Protein AF-A0A7C4WUN4-F1 (afdb_monomer_lite)

Foldseek 3Di:
DDDPVCVVVCCVVPVDDDDDDPVCVLVVCQPAAEDADALFDDADFQDDSVNVVVVQVVQCPDPVRNDHDPSVVVVVVCCVSPVNHHYDHCVVVVCVVVVDDDPVRVVVVVVVVVLQVVLVVVLVVPDDPPDDQVVSQVSSQCSCVVVPHPGDSHPDDRDDDPRD

Radius of gyration: 22.12 Å; chains: 1; bounding box: 52×34×56 Å

Structure (mmCIF, N/CA/C/O backbone):
data_AF-A0A7C4WUN4-F1
#
_entry.id   AF-A0A7C4WUN4-F1
#
loop_
_atom_site.group_PDB
_atom_site.id
_atom_site.type_symbol
_atom_site.label_atom_id
_atom_site.label_alt_id
_atom_site.label_comp_id
_atom_site.label_asym_id
_atom_site.label_entity_id
_atom_site.label_seq_id
_atom_site.pdbx_PDB_ins_code
_atom_site.Cartn_x
_atom_site.Cartn_y
_atom_site.Cartn_z
_atom_site.occupancy
_atom_site.B_iso_or_equiv
_atom_site.auth_seq_id
_atom_site.auth_comp_id
_atom_site.auth_asym_id
_atom_site.auth_atom_id
_atom_site.pdbx_PDB_model_num
ATOM 1 N N . MET A 1 1 ? -5.457 19.481 -0.680 1.00 71.88 1 MET A N 1
ATOM 2 C CA . MET A 1 1 ? -5.734 18.456 0.347 1.00 71.88 1 MET A CA 1
ATOM 3 C C . MET A 1 1 ? -7.113 18.792 0.875 1.00 71.88 1 MET A C 1
ATOM 5 O O . MET A 1 1 ? -7.308 19.959 1.177 1.00 71.88 1 MET A O 1
ATOM 9 N N . LEU A 1 2 ? -8.055 17.848 0.843 1.00 86.56 2 LEU A N 1
ATOM 10 C CA . LEU A 1 2 ? -9.435 18.095 1.277 1.00 86.56 2 LEU A CA 1
ATOM 11 C C . LEU A 1 2 ? -9.492 18.190 2.807 1.00 86.56 2 LEU A C 1
ATOM 13 O O . LEU A 1 2 ? -8.737 17.494 3.490 1.00 86.56 2 LEU A O 1
ATOM 17 N N . THR A 1 3 ? -10.361 19.051 3.322 1.00 90.31 3 THR A N 1
ATOM 18 C CA . THR A 1 3 ? -10.559 19.329 4.752 1.00 90.31 3 THR A CA 1
ATOM 19 C C . THR A 1 3 ? -12.019 19.104 5.159 1.00 90.31 3 THR A C 1
ATOM 21 O O . THR A 1 3 ? -12.854 18.769 4.322 1.00 90.31 3 THR A O 1
ATOM 24 N N . LEU A 1 4 ? -12.350 19.297 6.442 1.00 89.25 4 LEU A N 1
ATOM 25 C CA . LEU A 1 4 ? -13.743 19.258 6.917 1.00 89.25 4 LEU A CA 1
ATOM 26 C C . LEU A 1 4 ? -14.635 20.303 6.229 1.00 89.25 4 LEU A C 1
ATOM 28 O O . LEU A 1 4 ? -15.833 20.079 6.090 1.00 89.25 4 LEU A O 1
ATOM 32 N N . GLU A 1 5 ? -14.061 21.417 5.773 1.00 92.75 5 GLU A N 1
ATOM 33 C CA . GLU A 1 5 ? -14.789 22.452 5.029 1.00 92.75 5 GLU A CA 1
ATOM 34 C C . GLU A 1 5 ? -15.231 21.954 3.641 1.00 92.75 5 GLU A C 1
ATOM 36 O O . GLU A 1 5 ? -16.213 22.443 3.092 1.00 92.75 5 GLU A O 1
ATOM 41 N N . ASP A 1 6 ? -14.570 20.918 3.112 1.00 94.00 6 ASP A N 1
ATOM 42 C CA . ASP A 1 6 ? -14.864 20.294 1.820 1.00 94.00 6 ASP A CA 1
ATOM 43 C C . ASP A 1 6 ? -15.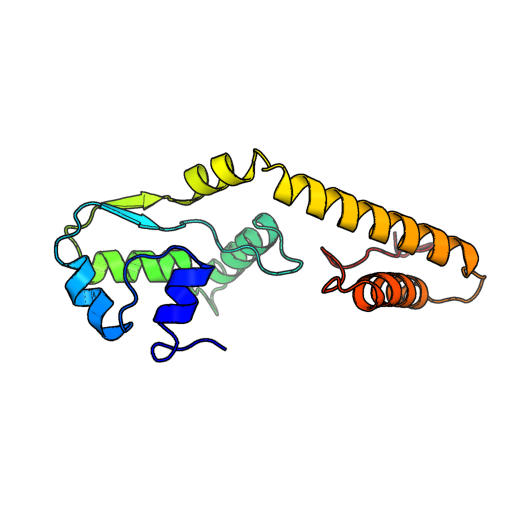807 19.080 1.952 1.00 94.00 6 ASP A C 1
ATOM 45 O O . ASP A 1 6 ? -15.809 18.191 1.096 1.00 94.00 6 ASP A O 1
ATOM 49 N N . ALA A 1 7 ? -16.591 18.998 3.035 1.00 91.75 7 ALA A N 1
ATOM 50 C CA . ALA A 1 7 ? -17.401 17.822 3.359 1.00 91.75 7 ALA A CA 1
ATOM 51 C C . ALA A 1 7 ? -18.323 17.393 2.207 1.00 91.75 7 ALA A C 1
ATOM 53 O O . ALA A 1 7 ? -18.362 16.214 1.867 1.00 91.75 7 ALA A O 1
ATOM 54 N N . ASP A 1 8 ? -19.018 18.332 1.563 1.00 92.44 8 ASP A N 1
ATOM 55 C CA . ASP A 1 8 ? -19.935 18.019 0.459 1.00 92.44 8 ASP A CA 1
ATOM 56 C C . ASP A 1 8 ? -19.206 17.366 -0.722 1.00 92.44 8 ASP A C 1
ATOM 58 O O . ASP A 1 8 ? -19.668 16.363 -1.267 1.00 92.44 8 ASP A O 1
ATOM 62 N N . LEU A 1 9 ? -18.012 17.869 -1.041 1.00 93.88 9 LEU A N 1
ATOM 63 C CA . LEU A 1 9 ? -17.161 17.334 -2.097 1.00 93.88 9 LEU A CA 1
ATOM 64 C C . LEU A 1 9 ? -16.644 15.931 -1.750 1.00 93.88 9 LEU A C 1
ATOM 66 O O . LEU A 1 9 ? -16.604 15.043 -2.601 1.00 93.88 9 LEU A O 1
ATOM 70 N N . ILE A 1 10 ? -16.263 15.706 -0.490 1.00 93.62 10 ILE A N 1
ATOM 71 C CA . ILE A 1 10 ? -15.835 14.386 -0.013 1.00 93.62 10 ILE A CA 1
ATOM 72 C C . ILE A 1 10 ? -16.993 13.386 -0.114 1.00 93.62 10 ILE A C 1
ATOM 74 O O . ILE A 1 10 ? -16.772 12.278 -0.609 1.00 93.62 10 ILE A O 1
ATOM 78 N N . ARG A 1 11 ? -18.213 13.755 0.305 1.00 93.69 11 ARG A N 1
ATOM 79 C CA . ARG A 1 11 ? -19.394 12.878 0.199 1.00 93.69 11 ARG A CA 1
ATOM 80 C C . ARG A 1 11 ? -19.677 12.510 -1.253 1.00 93.69 11 ARG A C 1
ATOM 82 O O . ARG A 1 11 ? -19.863 11.333 -1.549 1.00 93.69 11 ARG A O 1
ATOM 89 N N . GLU A 1 12 ? -19.627 13.486 -2.159 1.00 94.69 12 GLU A N 1
ATOM 90 C CA . GLU A 1 12 ? -19.828 13.260 -3.594 1.00 94.69 12 GLU A CA 1
ATOM 91 C C . GLU A 1 12 ? -18.798 12.277 -4.177 1.00 94.69 12 GLU A C 1
ATOM 93 O O . GLU A 1 12 ? -19.167 11.332 -4.875 1.00 94.69 12 GLU A O 1
ATOM 98 N N . PHE A 1 13 ? -17.507 12.453 -3.874 1.00 93.50 13 PHE A N 1
ATOM 99 C CA . PHE A 1 13 ? -16.454 11.617 -4.459 1.00 93.50 13 PHE A CA 1
ATOM 100 C C . PHE A 1 13 ? -16.315 10.230 -3.834 1.00 93.50 13 PHE A C 1
ATOM 102 O O . PHE A 1 13 ? -15.901 9.292 -4.518 1.00 93.50 13 PHE A O 1
ATOM 109 N N . THR A 1 14 ? -16.571 10.104 -2.533 1.00 93.75 14 THR A N 1
ATOM 110 C CA . THR A 1 14 ? -16.293 8.869 -1.780 1.00 93.75 14 THR A CA 1
ATOM 111 C C . THR A 1 14 ? -17.540 8.043 -1.500 1.00 93.75 14 THR A C 1
ATOM 113 O O . THR A 1 14 ? -17.420 6.841 -1.270 1.00 93.75 14 THR A O 1
ATOM 116 N N . GLY A 1 15 ? -18.722 8.667 -1.520 1.00 94.00 15 GLY A N 1
ATOM 117 C CA . GLY A 1 15 ? -19.971 8.053 -1.079 1.00 94.00 15 GLY A CA 1
ATOM 118 C C . GLY A 1 15 ? -20.059 7.833 0.435 1.00 94.00 15 GLY A C 1
ATOM 119 O O . GLY A 1 15 ? -20.903 7.060 0.870 1.00 94.00 15 GLY A O 1
ATOM 120 N N . ILE A 1 16 ? -19.183 8.454 1.235 1.00 94.06 16 ILE A N 1
ATOM 121 C CA . ILE A 1 16 ? -19.240 8.395 2.703 1.00 94.06 16 ILE A CA 1
ATOM 122 C C . ILE A 1 16 ? -20.415 9.245 3.206 1.00 94.06 16 ILE A C 1
ATOM 124 O O . ILE A 1 16 ? -20.564 10.393 2.791 1.00 94.06 16 ILE A O 1
ATOM 128 N N . ASP A 1 17 ? -21.211 8.702 4.128 1.00 92.44 17 ASP A N 1
ATOM 129 C CA . ASP A 1 17 ? -22.405 9.367 4.665 1.00 92.44 17 ASP A CA 1
ATOM 130 C C . ASP A 1 17 ? -22.063 10.519 5.630 1.00 92.44 17 ASP A C 1
ATOM 132 O O . ASP A 1 17 ? -22.576 11.637 5.512 1.00 92.44 17 ASP A O 1
ATOM 136 N N . GLU A 1 18 ? -21.153 10.263 6.575 1.00 91.75 18 GLU A N 1
ATOM 137 C CA . GLU A 1 18 ? -20.809 11.186 7.659 1.00 91.75 18 GLU A CA 1
ATOM 138 C C . GLU A 1 18 ? -19.316 11.521 7.684 1.00 91.75 18 GLU A C 1
ATOM 140 O O . GLU A 1 18 ? -18.449 10.660 7.535 1.00 91.75 18 GLU A O 1
ATOM 145 N N . ILE A 1 19 ? -19.016 12.803 7.900 1.00 93.00 19 ILE A N 1
ATOM 146 C CA . ILE A 1 19 ? -17.656 13.334 7.993 1.00 93.00 19 ILE A CA 1
ATOM 147 C C . ILE A 1 19 ? -17.601 14.165 9.267 1.00 93.00 19 ILE A C 1
ATOM 149 O O . ILE A 1 19 ? -18.254 15.204 9.360 1.00 93.00 19 ILE A O 1
ATOM 153 N N . LEU A 1 20 ? -16.842 13.680 10.243 1.00 91.88 20 LEU A N 1
ATOM 154 C CA . LEU A 1 20 ? -16.752 14.250 11.582 1.00 91.88 20 LEU A CA 1
ATOM 155 C C . LEU A 1 20 ? -15.296 14.608 11.917 1.00 91.88 20 LEU A C 1
ATOM 157 O O . LEU A 1 20 ? -14.371 13.992 11.371 1.00 91.88 20 LEU A O 1
ATOM 161 N N . PRO A 1 21 ? -15.073 15.596 12.798 1.00 93.00 21 PRO A N 1
ATOM 162 C CA . PRO A 1 21 ? -13.746 15.910 13.309 1.00 93.00 21 PRO A CA 1
ATOM 163 C C . PRO A 1 21 ? -13.170 14.740 14.127 1.00 93.00 21 PRO A C 1
ATOM 165 O O . PRO A 1 21 ? -13.897 13.923 14.694 1.00 93.00 21 PRO A O 1
ATOM 168 N N . LEU A 1 22 ? -11.838 14.633 14.181 1.00 92.44 22 LEU A N 1
ATOM 169 C CA . LEU A 1 22 ? -11.157 13.512 14.848 1.00 92.44 22 LEU A CA 1
ATOM 170 C C . LEU A 1 22 ? -11.440 13.485 16.359 1.00 92.44 22 LEU A C 1
ATOM 172 O O . LEU A 1 22 ? -11.428 12.424 16.981 1.00 92.44 22 LEU A O 1
ATOM 176 N N . GLU A 1 23 ? -11.695 14.651 16.939 1.00 94.56 23 GLU A N 1
ATOM 177 C CA . GLU A 1 23 ? -12.046 14.861 18.338 1.00 94.56 23 GLU A CA 1
ATOM 178 C C . GLU A 1 23 ? -13.308 14.075 18.735 1.00 94.56 23 GLU A C 1
ATOM 180 O O . GLU A 1 23 ? -13.372 13.533 19.843 1.00 94.56 23 GLU A O 1
ATOM 185 N N . ASP A 1 24 ? -14.250 13.911 17.802 1.00 94.00 24 ASP A N 1
ATOM 186 C CA . ASP A 1 24 ? -15.523 13.218 18.023 1.00 94.00 24 ASP A CA 1
ATOM 187 C C . ASP A 1 24 ? -15.383 11.689 17.983 1.00 94.00 24 ASP A C 1
ATOM 189 O O . ASP A 1 24 ? -16.295 10.965 18.388 1.00 94.00 24 ASP A O 1
ATOM 193 N N . LEU A 1 25 ? -14.224 11.162 17.565 1.00 92.62 25 LEU A N 1
ATOM 194 C CA . LEU A 1 25 ? -13.989 9.719 17.465 1.00 92.62 25 LEU A CA 1
ATOM 195 C C . LEU A 1 25 ? -14.233 9.003 18.800 1.00 92.62 25 LEU A C 1
ATOM 197 O O . LEU A 1 25 ? -14.736 7.884 18.820 1.00 92.62 25 LEU A O 1
ATOM 201 N N . THR A 1 26 ? -13.885 9.636 19.924 1.00 93.50 26 THR A N 1
ATOM 202 C CA . THR A 1 26 ? -14.074 9.021 21.248 1.00 93.50 26 THR A CA 1
ATOM 203 C C . THR A 1 26 ? -15.554 8.817 21.560 1.00 93.50 26 THR A C 1
ATOM 205 O O . THR A 1 26 ? -15.938 7.755 22.046 1.00 93.50 26 THR A O 1
ATOM 208 N N . GLU A 1 27 ? -16.372 9.820 21.246 1.00 93.12 27 GLU A N 1
ATOM 209 C CA . GLU A 1 27 ? -17.817 9.783 21.452 1.00 93.12 27 GLU A CA 1
ATOM 210 C C . GLU A 1 27 ? -18.473 8.763 20.516 1.00 93.12 27 GLU A C 1
ATOM 212 O O . GLU A 1 27 ? -19.318 7.984 20.945 1.00 93.12 27 GLU A O 1
ATOM 217 N N . TYR A 1 28 ? -18.023 8.691 19.263 1.00 90.38 28 TYR A N 1
ATOM 218 C CA . TYR A 1 28 ? -18.544 7.740 18.282 1.00 90.38 28 TYR A CA 1
ATOM 219 C C . TYR A 1 28 ? -18.257 6.277 18.657 1.00 90.38 28 TYR A C 1
ATOM 221 O O . TYR A 1 28 ? -19.072 5.384 18.432 1.00 90.38 28 TYR A O 1
ATOM 229 N N . LEU A 1 29 ? -17.095 6.015 19.261 1.00 92.38 29 LEU A N 1
ATOM 230 C CA . LEU A 1 29 ? -16.684 4.667 19.654 1.00 92.38 29 LEU A CA 1
ATOM 231 C C . LEU A 1 29 ? -17.315 4.180 20.965 1.00 92.38 29 LEU A C 1
ATOM 233 O O . LEU A 1 29 ? -17.241 2.983 21.247 1.00 92.38 29 LEU A O 1
ATOM 237 N N . LYS A 1 30 ? -17.945 5.059 21.758 1.00 91.00 30 LYS A N 1
ATOM 238 C CA . LYS A 1 30 ? -18.417 4.739 23.119 1.00 91.00 30 LYS A CA 1
ATOM 239 C C . LYS A 1 30 ? -19.426 3.581 23.166 1.00 91.00 30 LYS A C 1
ATOM 241 O O . LYS A 1 30 ? -19.398 2.782 24.099 1.00 91.00 30 LYS A O 1
ATOM 246 N N . ASP A 1 31 ? -20.290 3.490 22.154 1.00 89.94 31 ASP A N 1
ATOM 247 C CA . ASP A 1 31 ? -21.396 2.525 22.084 1.00 89.94 31 ASP A CA 1
ATOM 248 C C . ASP A 1 31 ? -21.073 1.324 21.180 1.00 89.94 31 ASP A C 1
ATOM 250 O O . ASP A 1 31 ? -21.869 0.386 21.046 1.00 89.94 31 ASP A O 1
ATOM 254 N N . VAL A 1 32 ? -19.895 1.326 20.550 1.00 94.38 32 VAL A N 1
ATOM 255 C CA . VAL A 1 32 ? -19.466 0.243 19.670 1.00 94.38 32 VAL A CA 1
ATOM 256 C C . VAL A 1 32 ? -19.116 -0.981 20.511 1.00 94.38 32 VAL A C 1
ATOM 258 O O . VAL A 1 32 ? -18.418 -0.891 21.513 1.00 94.38 32 VAL A O 1
ATOM 261 N N . ARG A 1 33 ? -19.589 -2.159 20.094 1.00 95.06 33 ARG A N 1
ATOM 262 C CA . ARG A 1 33 ? -19.244 -3.433 20.752 1.00 95.06 33 ARG A CA 1
ATOM 263 C C . ARG A 1 33 ? -18.120 -4.188 20.064 1.00 95.06 33 ARG A C 1
ATOM 265 O O . ARG A 1 33 ? -17.381 -4.897 20.734 1.00 95.06 33 ARG A O 1
ATOM 272 N N . VAL A 1 34 ? -18.013 -4.060 18.743 1.00 96.88 34 VAL A N 1
ATOM 273 C CA . VAL A 1 34 ? -17.028 -4.775 17.927 1.00 96.88 34 VAL A CA 1
ATOM 274 C C . VAL A 1 34 ? -16.346 -3.784 16.996 1.00 96.88 34 VAL A C 1
ATOM 276 O O . VAL A 1 34 ? -17.023 -3.099 16.231 1.00 96.88 34 VAL A O 1
ATOM 279 N N . LEU A 1 35 ? -15.017 -3.736 17.031 1.00 96.62 35 LEU A N 1
ATOM 280 C CA . LEU A 1 35 ? -14.199 -2.950 16.115 1.00 96.62 35 LEU A CA 1
ATOM 281 C C . LEU A 1 35 ? -13.350 -3.863 15.243 1.00 96.62 35 LEU A C 1
ATOM 283 O O . LEU A 1 35 ? -12.578 -4.674 15.746 1.00 96.62 35 LEU A O 1
ATOM 287 N N . TYR A 1 36 ? -13.460 -3.684 13.930 1.00 97.00 36 TYR A N 1
ATOM 288 C CA . TYR A 1 36 ? -12.562 -4.313 12.971 1.00 97.00 36 TYR A CA 1
ATOM 289 C C . TYR A 1 36 ? -11.440 -3.341 12.633 1.00 97.00 36 TYR A C 1
ATOM 291 O O . TYR A 1 36 ? -11.691 -2.270 12.080 1.00 97.00 36 TYR A O 1
ATOM 299 N N . VAL A 1 37 ? -10.204 -3.711 12.953 1.00 96.06 37 VAL A N 1
ATOM 300 C CA . VAL A 1 37 ? -9.017 -2.897 12.660 1.00 96.06 37 VAL A CA 1
ATOM 301 C C . VAL A 1 37 ? -7.963 -3.751 11.958 1.00 96.06 37 VAL A C 1
ATOM 303 O O . VAL A 1 37 ? -7.875 -4.947 12.235 1.00 96.06 37 VAL A O 1
ATOM 306 N N . PRO A 1 38 ? -7.163 -3.197 11.030 1.00 94.81 38 PRO A N 1
ATOM 307 C CA . PRO A 1 38 ? -6.083 -3.961 10.414 1.00 94.81 38 PRO A CA 1
ATOM 308 C C . PRO A 1 38 ? -5.044 -4.373 11.463 1.00 94.81 38 PRO A C 1
ATOM 310 O O . PRO A 1 38 ? -4.494 -3.510 12.150 1.00 94.81 38 PRO A O 1
ATOM 313 N N . HIS A 1 39 ? -4.754 -5.672 11.580 1.00 94.81 39 HIS A N 1
ATOM 314 C CA . HIS A 1 39 ? -3.635 -6.148 12.406 1.00 94.81 39 HIS A CA 1
ATOM 315 C C . HIS A 1 39 ? -2.315 -6.168 11.628 1.00 94.81 39 HIS A C 1
ATOM 317 O O . HIS A 1 39 ? -1.235 -6.159 12.224 1.00 94.81 39 HIS A O 1
ATOM 323 N N . TYR A 1 40 ? -2.397 -6.182 10.297 1.00 92.12 40 TYR A N 1
ATOM 324 C CA . TYR A 1 40 ? -1.244 -6.103 9.413 1.00 92.12 40 TYR A CA 1
ATOM 325 C C . TYR A 1 40 ? -0.947 -4.661 8.992 1.00 92.12 40 TYR A C 1
ATOM 327 O O . TYR A 1 40 ? -1.872 -3.858 8.834 1.00 92.12 40 TYR A O 1
ATOM 335 N N . PRO A 1 41 ? 0.338 -4.331 8.775 1.00 91.81 41 PRO A N 1
ATOM 336 C CA . PRO A 1 41 ? 0.733 -2.991 8.382 1.00 91.81 41 PRO A CA 1
ATOM 337 C C . PRO A 1 41 ? 0.200 -2.636 6.995 1.00 91.81 41 PRO A C 1
ATOM 339 O O . PRO A 1 41 ? 0.093 -3.487 6.107 1.00 91.81 41 PRO A O 1
ATOM 342 N N . ALA A 1 42 ? -0.080 -1.349 6.799 1.00 86.12 42 ALA A N 1
ATOM 343 C CA . ALA A 1 42 ? -0.381 -0.817 5.479 1.00 86.12 42 ALA A CA 1
ATOM 344 C C . ALA A 1 42 ? 0.840 -0.955 4.553 1.00 86.12 42 ALA A C 1
ATOM 346 O O . ALA A 1 42 ? 1.968 -0.636 4.931 1.00 86.12 42 ALA A O 1
ATOM 347 N N . GLU A 1 43 ? 0.605 -1.420 3.327 1.00 86.06 43 GLU A N 1
ATOM 348 C CA . GLU A 1 43 ? 1.628 -1.490 2.285 1.00 86.06 43 GLU A CA 1
ATOM 349 C C . GLU A 1 43 ? 1.888 -0.084 1.739 1.00 86.06 43 GLU A C 1
ATOM 351 O O . GLU A 1 43 ? 1.022 0.534 1.117 1.00 86.06 43 GLU A O 1
ATOM 356 N N . ASN A 1 44 ? 3.092 0.423 1.985 1.00 76.38 44 ASN A N 1
ATOM 357 C CA . ASN A 1 44 ? 3.555 1.675 1.404 1.00 76.38 44 ASN A CA 1
ATOM 358 C C . ASN A 1 44 ? 4.172 1.423 0.025 1.00 76.38 44 ASN A C 1
ATOM 360 O O . ASN A 1 44 ? 4.522 0.295 -0.326 1.00 76.38 44 ASN A O 1
ATOM 364 N N . ARG A 1 45 ? 4.350 2.489 -0.764 1.00 72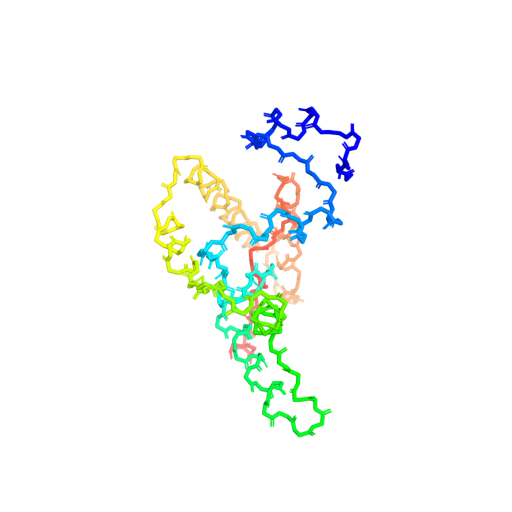.81 45 ARG A N 1
ATOM 365 C CA . ARG A 1 45 ? 4.978 2.376 -2.086 1.00 72.81 45 ARG A CA 1
ATOM 366 C C . ARG A 1 45 ? 6.336 1.676 -1.990 1.00 72.81 45 ARG A C 1
ATOM 368 O O . ARG A 1 45 ? 7.183 2.079 -1.200 1.00 72.81 45 ARG A O 1
ATOM 375 N N . GLY A 1 46 ? 6.534 0.666 -2.836 1.00 70.12 46 GLY A N 1
ATOM 376 C CA . GLY A 1 46 ? 7.784 -0.089 -2.918 1.00 70.12 46 GLY A CA 1
ATOM 377 C C . GLY A 1 46 ? 8.025 -1.059 -1.758 1.00 70.12 46 GLY A C 1
ATOM 378 O O . GLY A 1 46 ? 9.044 -1.741 -1.762 1.00 70.12 46 GLY A O 1
ATOM 379 N N . GLY A 1 47 ? 7.107 -1.152 -0.790 1.00 79.50 47 GLY A N 1
ATOM 380 C CA . GLY A 1 47 ? 7.192 -2.081 0.331 1.00 79.50 47 GLY A CA 1
ATOM 381 C C . GLY A 1 47 ? 6.176 -3.209 0.202 1.00 79.50 47 GLY A C 1
ATOM 382 O O . GLY A 1 47 ? 4.977 -2.964 0.095 1.00 79.50 47 GLY A O 1
ATOM 383 N N . SER A 1 48 ? 6.648 -4.453 0.267 1.00 88.00 48 SER A N 1
ATOM 384 C CA . SER A 1 48 ? 5.757 -5.593 0.480 1.00 88.00 48 SER A CA 1
ATOM 385 C C . SER A 1 48 ? 5.395 -5.708 1.961 1.00 88.00 48 SER A C 1
ATOM 387 O O . SER A 1 48 ? 6.172 -5.315 2.840 1.00 88.00 48 SER A O 1
ATOM 389 N N . ARG A 1 49 ? 4.239 -6.308 2.255 1.00 90.94 49 ARG A N 1
ATOM 390 C CA . ARG A 1 49 ? 3.837 -6.612 3.633 1.00 90.94 49 ARG A CA 1
ATOM 391 C C . ARG A 1 49 ? 4.891 -7.438 4.366 1.00 90.94 49 ARG A C 1
ATOM 393 O O . ARG A 1 49 ? 5.163 -7.168 5.531 1.00 90.94 49 ARG A O 1
ATOM 400 N N . GLU A 1 50 ? 5.515 -8.397 3.685 1.00 90.88 50 GLU A N 1
ATOM 401 C CA . GLU A 1 50 ? 6.573 -9.221 4.272 1.00 90.88 50 GLU A CA 1
ATOM 402 C C . GLU A 1 50 ? 7.781 -8.392 4.701 1.00 90.88 50 GLU A C 1
ATOM 404 O O . GLU A 1 50 ? 8.265 -8.547 5.821 1.00 90.88 50 GLU A O 1
ATOM 409 N N . THR A 1 51 ? 8.233 -7.467 3.853 1.00 90.69 51 THR A N 1
ATOM 410 C CA . THR A 1 51 ? 9.358 -6.580 4.170 1.00 90.69 51 THR A CA 1
ATOM 411 C C . THR A 1 51 ? 9.059 -5.732 5.406 1.00 90.69 51 THR A C 1
ATOM 413 O O . THR A 1 51 ? 9.910 -5.599 6.285 1.00 90.69 51 THR A O 1
ATOM 416 N N . ILE A 1 52 ? 7.836 -5.201 5.512 1.00 92.19 52 ILE A N 1
ATOM 417 C CA . ILE A 1 52 ? 7.424 -4.378 6.657 1.00 92.19 52 ILE A CA 1
ATOM 418 C C . ILE A 1 52 ? 7.322 -5.226 7.930 1.00 92.19 52 ILE A C 1
ATOM 420 O O . ILE A 1 52 ? 7.812 -4.818 8.979 1.00 92.19 52 ILE A O 1
ATOM 424 N N . LEU A 1 53 ? 6.736 -6.424 7.854 1.00 92.88 53 LEU A N 1
ATOM 425 C CA . LEU A 1 53 ? 6.654 -7.344 8.993 1.00 92.88 53 LEU A CA 1
ATOM 426 C C . LEU A 1 53 ? 8.038 -7.788 9.474 1.00 92.88 53 LEU A C 1
ATOM 428 O O . LEU A 1 53 ? 8.277 -7.860 10.679 1.00 92.88 53 LEU A O 1
ATOM 432 N N . HIS A 1 54 ? 8.951 -8.064 8.5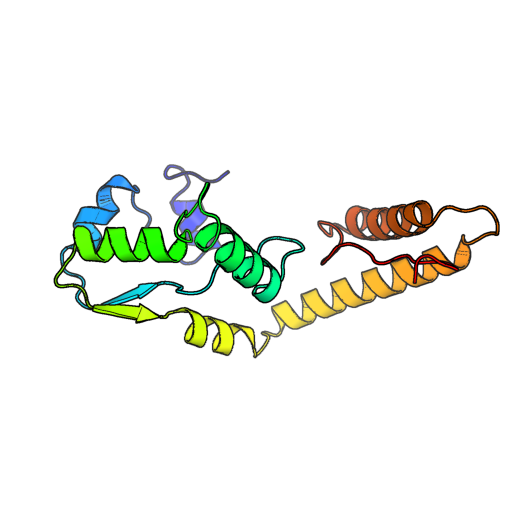44 1.00 93.12 54 HIS A N 1
ATOM 433 C CA . HIS A 1 54 ? 10.330 -8.404 8.866 1.00 93.12 54 HIS A CA 1
ATOM 434 C C . HIS A 1 54 ? 11.021 -7.252 9.600 1.00 93.12 54 HIS A C 1
ATOM 436 O O . HIS A 1 54 ? 11.580 -7.464 10.673 1.00 93.12 54 HIS A O 1
ATOM 442 N N . HIS A 1 55 ? 10.913 -6.030 9.074 1.00 91.88 55 HIS A N 1
ATOM 443 C CA . HIS A 1 55 ? 11.451 -4.838 9.723 1.00 91.88 55 HIS A CA 1
ATOM 444 C C . HIS A 1 55 ? 10.857 -4.624 11.124 1.00 91.88 55 HIS A C 1
ATOM 446 O O . HIS A 1 55 ? 11.604 -4.491 12.088 1.00 91.88 55 HIS A O 1
ATOM 452 N N . ASN A 1 56 ? 9.529 -4.694 11.261 1.00 92.81 56 ASN A N 1
ATOM 453 C CA . ASN A 1 56 ? 8.829 -4.591 12.544 1.00 92.81 56 ASN A CA 1
ATOM 454 C C . ASN A 1 56 ? 9.332 -5.619 13.569 1.00 92.81 56 ASN A C 1
ATOM 456 O O . ASN A 1 56 ? 9.484 -5.302 14.746 1.00 92.81 56 ASN A O 1
ATOM 460 N N . LYS A 1 57 ? 9.604 -6.853 13.127 1.00 92.00 57 LYS A N 1
ATOM 461 C CA . LYS A 1 57 ? 10.164 -7.902 13.984 1.00 92.00 57 LYS A CA 1
ATOM 462 C C . LYS A 1 57 ? 11.588 -7.572 14.432 1.00 92.00 57 LYS A C 1
ATOM 464 O O . LYS A 1 57 ? 11.910 -7.818 15.587 1.00 92.00 57 LYS A O 1
ATOM 469 N N . LEU A 1 58 ? 12.428 -7.046 13.540 1.00 94.12 58 LEU A N 1
ATOM 470 C CA . LEU A 1 58 ? 13.794 -6.645 13.887 1.00 94.12 58 LEU A CA 1
ATOM 471 C C . LEU A 1 58 ? 13.797 -5.505 14.910 1.00 94.12 58 LEU A C 1
ATOM 473 O O . LEU A 1 58 ? 14.481 -5.621 15.918 1.00 94.12 58 LEU A O 1
ATOM 477 N N . VAL A 1 59 ? 12.977 -4.472 14.694 1.00 94.19 59 VAL A N 1
ATOM 478 C CA . VAL A 1 59 ? 12.820 -3.335 15.620 1.00 94.19 59 VAL A CA 1
ATOM 479 C C . VAL A 1 59 ? 12.354 -3.802 17.000 1.00 94.19 59 VAL A C 1
ATOM 481 O O . VAL A 1 59 ? 12.937 -3.429 18.012 1.00 94.19 59 VAL A O 1
ATOM 484 N N . ALA A 1 60 ? 11.346 -4.677 17.055 1.00 91.19 60 ALA A N 1
ATOM 485 C CA . ALA A 1 60 ? 10.831 -5.195 18.321 1.00 91.19 60 ALA A CA 1
ATOM 486 C C . ALA A 1 60 ? 11.850 -6.056 19.095 1.00 91.19 60 ALA A C 1
ATOM 488 O O . ALA A 1 60 ? 11.746 -6.176 20.314 1.00 91.19 60 ALA A O 1
ATOM 489 N N . LEU A 1 61 ? 12.806 -6.679 18.398 1.00 92.06 61 LEU A N 1
ATOM 490 C CA . LEU A 1 61 ? 13.875 -7.484 18.999 1.00 92.06 61 LEU A CA 1
ATOM 491 C C . LEU A 1 61 ? 15.133 -6.669 19.326 1.00 92.06 61 LEU A C 1
ATOM 493 O O . LEU A 1 61 ? 16.029 -7.204 19.980 1.00 92.06 61 LEU A O 1
ATOM 497 N N . ASP A 1 62 ? 15.221 -5.416 18.877 1.00 94.75 62 ASP A N 1
ATOM 498 C CA . ASP A 1 62 ? 16.359 -4.544 19.141 1.00 94.75 62 ASP A CA 1
ATOM 499 C C . ASP A 1 62 ? 16.3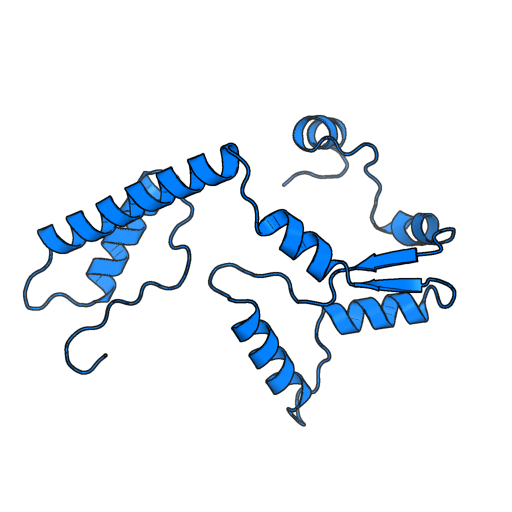20 -4.046 20.601 1.00 94.75 62 ASP A C 1
ATOM 501 O O . ASP A 1 62 ? 15.377 -3.344 20.979 1.00 94.75 62 ASP A O 1
ATOM 505 N N . PRO A 1 63 ? 17.333 -4.358 21.435 1.00 94.56 63 PRO A N 1
ATOM 506 C CA . PRO A 1 63 ? 17.396 -3.894 22.822 1.00 94.56 63 PRO A CA 1
ATOM 507 C C . PRO A 1 63 ? 17.448 -2.368 22.990 1.00 94.56 63 PRO A C 1
ATOM 509 O O . PRO A 1 63 ? 17.214 -1.880 24.095 1.00 94.56 63 PRO A O 1
ATOM 512 N N . TRP A 1 64 ? 17.794 -1.627 21.934 1.00 94.31 64 TRP A N 1
ATOM 513 C CA . TRP A 1 64 ? 17.944 -0.170 21.946 1.00 94.31 64 TRP A CA 1
ATOM 514 C C . TRP A 1 64 ? 16.785 0.573 21.272 1.00 94.31 64 TRP A C 1
ATOM 516 O O . TRP A 1 64 ? 16.758 1.802 21.321 1.00 94.31 64 TRP A O 1
ATOM 526 N N . ASP A 1 65 ? 15.832 -0.150 20.679 1.00 91.88 65 ASP A N 1
ATOM 527 C CA . ASP A 1 65 ? 14.630 0.418 20.061 1.00 91.88 65 ASP A CA 1
ATOM 528 C C . ASP A 1 65 ? 13.375 -0.189 20.707 1.00 91.88 65 ASP A C 1
ATOM 530 O O . ASP A 1 65 ? 12.688 0.470 21.492 1.00 91.88 65 ASP A O 1
ATOM 534 N N . GLY A 1 66 ? 13.102 -1.476 20.457 1.00 90.75 66 GLY A N 1
ATOM 535 C CA . GLY A 1 66 ? 12.030 -2.231 21.113 1.00 90.75 66 GLY A CA 1
ATOM 536 C C . GLY A 1 66 ? 10.619 -1.690 20.853 1.00 90.75 66 GLY A C 1
ATOM 537 O O . GLY A 1 66 ? 9.667 -2.077 21.537 1.00 90.75 66 GLY A O 1
ATOM 538 N N . VAL A 1 67 ? 10.456 -0.775 19.892 1.00 91.44 67 VAL A N 1
ATOM 539 C CA . VAL A 1 67 ? 9.179 -0.118 19.622 1.00 91.44 67 VAL A CA 1
ATOM 540 C C . VAL A 1 67 ? 8.173 -1.111 19.048 1.00 91.44 67 VAL A C 1
ATOM 542 O O . VAL A 1 67 ? 8.418 -1.817 18.070 1.00 91.44 67 VAL A O 1
ATOM 545 N N . LEU A 1 68 ? 6.977 -1.116 19.639 1.00 88.94 68 LEU A N 1
ATOM 546 C CA . LEU A 1 68 ? 5.860 -1.889 19.115 1.00 88.94 68 LEU A CA 1
ATOM 547 C C . LEU A 1 68 ? 5.423 -1.357 17.735 1.00 88.94 68 LEU A C 1
ATOM 549 O O . LEU A 1 68 ? 5.310 -0.136 17.546 1.00 88.94 68 LEU A O 1
ATOM 553 N N . PRO A 1 69 ? 5.070 -2.248 16.791 1.00 91.69 69 PRO A N 1
ATOM 554 C CA . PRO A 1 69 ? 4.483 -1.867 15.512 1.00 91.69 69 PRO A CA 1
ATOM 555 C C . PRO A 1 69 ? 3.302 -0.908 15.682 1.00 91.69 69 PRO A C 1
ATOM 557 O O . PRO A 1 69 ? 2.570 -0.967 16.674 1.00 91.69 69 PRO A O 1
ATOM 560 N N . ARG A 1 70 ? 3.095 -0.011 14.712 1.00 91.81 70 ARG A N 1
ATOM 561 C CA . ARG A 1 70 ? 2.030 1.008 14.759 1.00 91.81 70 ARG A CA 1
ATOM 562 C C . ARG A 1 70 ? 0.656 0.391 15.040 1.00 91.81 70 ARG A C 1
ATOM 564 O O . ARG A 1 70 ? -0.072 0.903 15.884 1.00 91.81 70 ARG A O 1
ATOM 571 N N . GLU A 1 71 ? 0.324 -0.698 14.358 1.00 93.81 71 GLU A N 1
ATOM 572 C CA . GLU A 1 71 ? -0.962 -1.389 14.466 1.00 93.81 71 GLU A CA 1
ATOM 573 C C . GLU A 1 71 ? -1.151 -1.956 15.878 1.00 93.81 71 GLU A C 1
ATOM 575 O O . GLU A 1 71 ? -2.191 -1.742 16.493 1.00 93.81 71 GLU A O 1
ATOM 580 N N . GLN A 1 72 ? -0.108 -2.564 16.454 1.00 93.56 72 GLN A N 1
ATOM 581 C CA . GLN A 1 72 ? -0.135 -3.060 17.833 1.00 93.56 72 GLN A CA 1
ATOM 582 C C . GLN A 1 72 ? -0.253 -1.925 18.854 1.00 93.56 72 GLN A C 1
ATOM 584 O O . GLN A 1 72 ? -1.006 -2.046 19.815 1.00 93.56 72 GLN A O 1
ATOM 589 N N . ARG A 1 73 ? 0.437 -0.796 18.644 1.00 94.56 73 ARG A N 1
ATOM 590 C CA . ARG A 1 73 ? 0.279 0.396 19.497 1.00 94.56 73 ARG A CA 1
ATOM 591 C C . ARG A 1 73 ? -1.149 0.930 19.454 1.00 94.56 73 ARG A C 1
ATOM 593 O O . ARG A 1 73 ? -1.693 1.281 20.497 1.00 94.56 73 ARG A O 1
ATOM 600 N N . PHE A 1 74 ? -1.757 0.971 18.270 1.00 94.81 74 PHE A N 1
ATOM 601 C CA . PHE A 1 74 ? -3.135 1.421 18.105 1.00 94.81 74 PHE A CA 1
ATOM 602 C C . PHE A 1 74 ? -4.135 0.469 18.773 1.00 94.81 74 PHE A C 1
ATOM 604 O O . PHE A 1 74 ? -4.999 0.926 19.515 1.00 94.81 74 PHE A O 1
ATOM 611 N N . ILE A 1 75 ? -3.966 -0.845 18.603 1.00 95.50 75 ILE A N 1
ATOM 612 C CA . ILE A 1 75 ? -4.780 -1.863 19.283 1.00 95.50 75 ILE A CA 1
ATOM 613 C C . ILE A 1 75 ? -4.640 -1.737 20.807 1.00 95.50 75 ILE A C 1
ATOM 615 O O . ILE A 1 75 ? -5.646 -1.678 21.507 1.00 95.50 75 ILE A O 1
ATOM 619 N N . SER A 1 76 ? -3.419 -1.599 21.333 1.00 95.12 76 SER A N 1
ATOM 620 C CA . SER A 1 76 ? -3.183 -1.383 22.769 1.00 95.12 76 SER A CA 1
ATOM 621 C C . SER A 1 76 ? -3.856 -0.111 23.289 1.00 95.12 76 SER A C 1
ATOM 623 O O . SER A 1 76 ? -4.403 -0.104 24.393 1.00 95.12 76 SER A O 1
ATOM 625 N N . LEU A 1 77 ? -3.861 0.964 22.493 1.00 95.31 77 LEU A N 1
ATOM 626 C CA . LEU A 1 77 ? -4.553 2.206 22.833 1.00 95.31 77 LEU A CA 1
ATOM 627 C C . LEU A 1 77 ? -6.074 2.009 22.880 1.00 95.31 77 LEU A C 1
ATOM 629 O O . LEU A 1 77 ? -6.713 2.494 23.812 1.00 95.31 77 LEU A O 1
ATOM 633 N N . LEU A 1 78 ? -6.643 1.277 21.918 1.00 95.19 78 LEU A N 1
ATOM 634 C CA . LEU A 1 78 ? -8.068 0.939 21.890 1.00 95.19 78 LEU A CA 1
ATOM 635 C C . LEU A 1 78 ? -8.464 0.073 23.088 1.00 95.19 78 LEU A C 1
ATOM 637 O O . LEU A 1 78 ? -9.405 0.432 23.785 1.00 95.19 78 LEU A O 1
ATOM 641 N N . CYS A 1 79 ? -7.709 -0.985 23.395 1.00 94.19 79 CYS A N 1
ATOM 642 C CA . CYS A 1 79 ? -7.950 -1.826 24.573 1.00 94.19 79 CYS A CA 1
ATOM 643 C C . CYS A 1 79 ? -7.885 -1.026 25.883 1.00 94.19 79 CYS A C 1
ATOM 645 O O . CYS A 1 79 ? -8.629 -1.300 26.820 1.00 94.19 79 CYS A O 1
ATOM 647 N N . THR A 1 80 ? -6.994 -0.030 25.952 1.00 95.56 80 THR A N 1
ATOM 648 C CA . THR A 1 80 ? -6.837 0.825 27.139 1.00 95.56 80 THR A CA 1
ATOM 649 C C . THR A 1 80 ? -7.998 1.810 27.289 1.00 95.56 80 THR A C 1
ATOM 651 O O . THR A 1 80 ? -8.478 2.028 28.398 1.00 95.56 80 THR A O 1
ATOM 654 N N . ARG A 1 81 ? -8.446 2.428 26.189 1.00 94.56 81 ARG A N 1
ATOM 655 C CA . ARG A 1 81 ? -9.505 3.454 26.203 1.00 94.56 81 ARG A CA 1
ATOM 656 C C . ARG A 1 81 ? -10.918 2.867 26.204 1.00 94.56 81 ARG A C 1
ATOM 658 O O . ARG A 1 81 ? -11.815 3.468 26.783 1.00 94.56 81 ARG A O 1
ATOM 665 N N . PHE A 1 82 ? -11.101 1.702 25.588 1.00 95.50 82 PHE A N 1
ATOM 666 C CA . PHE A 1 82 ? -12.386 1.030 25.394 1.00 95.50 82 PHE A CA 1
ATOM 667 C C . PHE A 1 82 ? -12.277 -0.462 25.768 1.00 95.50 82 PHE A C 1
ATOM 669 O O . PHE A 1 82 ? -12.340 -1.329 24.898 1.00 95.50 82 PHE A O 1
ATOM 676 N N . PRO A 1 83 ? -12.127 -0.801 27.063 1.00 93.38 83 PRO A N 1
ATOM 677 C CA . PRO A 1 83 ? -11.848 -2.174 27.509 1.00 93.38 83 PRO A CA 1
ATOM 678 C C . PRO A 1 83 ? -12.979 -3.175 27.227 1.00 93.38 83 PRO A C 1
ATOM 680 O O . PRO A 1 83 ? -12.752 -4.381 27.236 1.00 93.38 83 PRO A O 1
ATOM 683 N N . CYS A 1 84 ? -14.199 -2.687 26.992 1.00 93.44 84 CYS A N 1
ATOM 684 C CA . CYS A 1 84 ? -15.369 -3.516 26.701 1.00 93.44 84 CYS A CA 1
ATOM 685 C C . CYS A 1 84 ? -15.566 -3.792 25.201 1.00 93.44 84 CYS A C 1
ATOM 687 O O . CYS A 1 84 ? -16.484 -4.531 24.847 1.00 93.44 84 CYS A O 1
ATOM 689 N N . VAL A 1 85 ? -14.756 -3.186 24.326 1.00 95.69 85 VAL A N 1
ATOM 690 C CA . VAL A 1 85 ? -14.832 -3.400 22.877 1.00 95.69 85 VAL A CA 1
ATOM 691 C C . VAL A 1 85 ? -14.113 -4.689 22.501 1.00 95.69 85 VAL A C 1
ATOM 693 O O . VAL A 1 85 ? -12.957 -4.908 22.857 1.00 95.69 85 VAL A O 1
ATOM 696 N N . GLU A 1 86 ? -14.776 -5.520 21.706 1.00 96.38 86 GLU A N 1
ATOM 697 C CA . GLU A 1 86 ? -14.148 -6.651 21.037 1.00 96.38 86 GLU A CA 1
ATOM 698 C C . GLU A 1 86 ? -13.394 -6.166 19.791 1.00 96.38 86 GLU A C 1
ATOM 700 O O . GLU A 1 86 ? -13.998 -5.640 18.856 1.00 96.38 86 GLU A O 1
ATOM 705 N N . ILE A 1 87 ? -12.076 -6.362 19.748 1.00 97.06 87 ILE A N 1
ATOM 706 C CA . ILE A 1 87 ? -11.259 -6.026 18.577 1.00 97.06 87 ILE A CA 1
ATOM 707 C C . ILE A 1 87 ? -11.085 -7.268 17.700 1.00 97.06 87 ILE A C 1
ATOM 709 O O . ILE A 1 87 ? -10.671 -8.324 18.180 1.00 97.06 87 ILE A O 1
ATOM 713 N N . ARG A 1 88 ? -11.379 -7.134 16.406 1.00 97.56 88 ARG A N 1
ATOM 714 C CA . ARG A 1 88 ? -11.238 -8.184 15.391 1.00 97.56 88 ARG A CA 1
ATOM 715 C C . ARG A 1 88 ? -10.323 -7.737 14.259 1.00 97.56 88 ARG A C 1
ATOM 717 O O . ARG A 1 88 ? -10.297 -6.564 13.891 1.00 97.56 88 ARG A O 1
ATOM 724 N N . ASP A 1 89 ? -9.624 -8.702 13.670 1.00 97.06 89 ASP A N 1
ATOM 725 C CA . ASP A 1 89 ? -8.728 -8.436 12.548 1.00 97.06 89 ASP A CA 1
ATOM 726 C C . ASP A 1 89 ? -9.518 -8.175 11.259 1.00 97.06 89 ASP A C 1
ATOM 728 O O . ASP A 1 89 ? -10.263 -9.031 10.775 1.00 97.06 89 ASP A O 1
ATOM 732 N N . LEU A 1 90 ? -9.335 -6.984 10.693 1.00 96.88 90 LEU A N 1
ATOM 733 C CA . LEU A 1 90 ? -9.913 -6.585 9.412 1.00 96.88 90 LEU A CA 1
ATOM 734 C C . LEU A 1 90 ? -9.106 -7.108 8.211 1.00 96.88 90 LEU A C 1
ATOM 736 O O . LEU A 1 90 ? -9.636 -7.206 7.102 1.00 96.88 90 LEU A O 1
ATOM 740 N N . SER A 1 91 ? -7.824 -7.427 8.395 1.00 94.88 91 SER A N 1
ATOM 741 C CA . SER A 1 91 ? -6.899 -7.702 7.294 1.00 94.88 91 SER A CA 1
ATOM 742 C C . SER A 1 91 ? -7.315 -8.879 6.398 1.00 94.88 91 SER A C 1
ATOM 744 O O . SER A 1 91 ? -7.314 -8.682 5.183 1.00 94.88 91 SER A O 1
ATOM 746 N N . PRO A 1 92 ? -7.767 -10.046 6.910 1.00 95.62 92 PRO A N 1
ATOM 747 C CA . PRO A 1 92 ? -8.194 -11.155 6.051 1.00 95.62 92 PRO A CA 1
ATOM 748 C C . PRO A 1 92 ? -9.396 -10.805 5.165 1.00 95.62 92 PRO A C 1
ATOM 750 O O . PRO A 1 92 ? -9.491 -11.259 4.024 1.00 95.62 92 PRO A O 1
ATOM 753 N N . ILE A 1 93 ? -10.306 -9.966 5.673 1.00 96.56 93 ILE A N 1
ATOM 754 C CA . ILE A 1 93 ? -11.470 -9.495 4.918 1.00 96.56 93 ILE A CA 1
ATOM 755 C C . ILE A 1 93 ? -10.987 -8.617 3.762 1.00 96.56 93 ILE A C 1
ATOM 757 O O . ILE A 1 93 ? -11.334 -8.874 2.610 1.00 96.56 93 ILE A O 1
ATOM 761 N N . LEU A 1 94 ? -10.128 -7.633 4.044 1.00 94.88 94 LEU A N 1
ATOM 762 C CA . LEU A 1 94 ? -9.562 -6.762 3.011 1.00 94.88 94 LEU A CA 1
ATOM 763 C C . LEU A 1 94 ? -8.747 -7.538 1.976 1.00 94.88 94 LEU A C 1
ATOM 765 O O . LEU A 1 94 ? -8.841 -7.236 0.790 1.00 94.88 94 LEU A O 1
ATOM 769 N N . ASP A 1 95 ? -7.980 -8.540 2.398 1.00 94.25 95 ASP A N 1
ATOM 770 C CA . ASP A 1 95 ? -7.206 -9.385 1.490 1.00 94.25 95 ASP A CA 1
ATOM 771 C C . ASP A 1 95 ? -8.119 -10.179 0.552 1.00 94.25 95 ASP A C 1
ATOM 773 O O . ASP A 1 95 ? -7.861 -10.231 -0.650 1.00 94.25 95 ASP A O 1
ATOM 777 N N . SER A 1 96 ? -9.225 -10.729 1.066 1.00 96.25 96 SER A N 1
ATOM 778 C CA . SER A 1 96 ? -10.204 -11.445 0.241 1.00 96.25 96 SER A CA 1
ATOM 779 C C . SER A 1 96 ? -10.871 -10.534 -0.795 1.00 96.25 96 SER A C 1
ATOM 781 O O . SER A 1 96 ? -10.999 -10.916 -1.958 1.00 96.25 96 SER A O 1
ATOM 783 N N . LEU A 1 97 ? -11.213 -9.300 -0.403 1.00 95.88 97 LEU A N 1
ATOM 784 C CA . LEU A 1 97 ? -11.788 -8.299 -1.301 1.00 95.88 97 LEU A CA 1
ATOM 785 C C . LEU A 1 97 ? -10.770 -7.840 -2.349 1.00 95.88 97 LEU A C 1
ATOM 787 O O . LEU A 1 97 ? -11.110 -7.701 -3.517 1.00 95.88 97 LEU A O 1
ATOM 791 N N . ARG A 1 98 ? -9.507 -7.643 -1.951 1.00 94.31 98 ARG A N 1
ATOM 792 C CA . ARG A 1 98 ? -8.424 -7.248 -2.861 1.00 94.31 98 ARG A CA 1
ATOM 793 C C . ARG A 1 98 ? -7.981 -8.390 -3.766 1.00 94.31 98 ARG A C 1
ATOM 795 O O . ARG A 1 98 ? -7.353 -8.105 -4.779 1.00 94.31 98 ARG A O 1
ATOM 802 N N . LEU A 1 99 ? -8.235 -9.654 -3.441 1.00 96.25 99 LEU A N 1
ATOM 803 C CA . LEU A 1 99 ? -7.803 -10.780 -4.272 1.00 96.25 99 LEU A CA 1
ATOM 804 C C . LEU A 1 99 ? -8.498 -10.766 -5.640 1.00 96.25 99 LEU A C 1
ATOM 806 O O . LEU A 1 99 ? -7.847 -10.966 -6.667 1.00 96.25 99 LEU A O 1
ATOM 810 N N . VAL A 1 100 ? -9.802 -10.486 -5.655 1.00 97.25 100 VAL A N 1
ATOM 811 C CA . VAL A 1 100 ? -10.618 -10.443 -6.872 1.00 97.25 100 VAL A CA 1
ATOM 812 C C . VAL A 1 100 ? -10.707 -9.006 -7.368 1.00 97.25 100 VAL A C 1
ATOM 814 O O . VAL A 1 100 ? -11.231 -8.134 -6.688 1.00 97.25 100 VAL A O 1
ATOM 817 N N . LYS A 1 101 ? -10.182 -8.751 -8.567 1.00 98.00 101 LYS A N 1
ATOM 818 C CA . LYS A 1 101 ? -10.139 -7.402 -9.141 1.00 98.00 101 LYS A CA 1
ATOM 819 C C . LYS A 1 101 ? -11.459 -7.039 -9.801 1.00 98.00 101 LYS A C 1
ATOM 821 O O . LYS A 1 101 ? -12.027 -7.840 -10.538 1.00 98.00 101 LYS A O 1
ATOM 826 N N . SER A 1 102 ? -11.896 -5.805 -9.593 1.00 98.12 102 SER A N 1
ATOM 827 C CA . SER A 1 102 ? -12.960 -5.190 -10.383 1.00 98.12 102 SER A CA 1
ATOM 828 C C . SER A 1 102 ? -12.501 -4.907 -11.820 1.00 98.12 102 SER A C 1
ATOM 830 O O . SER A 1 102 ? -11.307 -4.767 -12.094 1.00 98.12 102 SER A O 1
ATOM 832 N N . GLU A 1 103 ? -13.446 -4.727 -12.745 1.00 98.31 103 GLU A N 1
ATOM 833 C CA . GLU A 1 103 ? -13.141 -4.350 -14.136 1.00 98.31 103 GLU A CA 1
ATOM 834 C C . GLU A 1 103 ? -12.317 -3.057 -14.231 1.00 98.31 103 GLU A C 1
ATOM 836 O O . GLU A 1 103 ? -11.407 -2.944 -15.056 1.00 98.31 103 GLU A O 1
ATOM 841 N N . ARG A 1 104 ? -12.582 -2.093 -13.339 1.00 97.56 104 ARG A N 1
ATOM 842 C CA . ARG A 1 104 ? -11.817 -0.843 -13.260 1.00 97.56 104 ARG A CA 1
ATOM 843 C C . ARG A 1 104 ? -10.366 -1.095 -12.852 1.00 97.56 104 ARG A C 1
ATOM 845 O O . ARG A 1 104 ? -9.461 -0.518 -13.448 1.00 97.56 104 ARG A O 1
ATOM 852 N N . GLU A 1 105 ? -10.129 -1.948 -11.860 1.00 98.00 105 GLU A N 1
ATOM 853 C CA . GLU A 1 105 ? -8.768 -2.320 -11.458 1.00 98.00 105 GLU A CA 1
ATOM 854 C C . GLU A 1 105 ? -8.046 -3.087 -12.565 1.00 98.00 105 GLU A C 1
ATOM 856 O O . GLU A 1 105 ? -6.886 -2.801 -12.847 1.00 98.00 105 GLU A O 1
ATOM 861 N N . ILE A 1 106 ? -8.729 -4.017 -13.239 1.00 98.38 106 ILE A N 1
ATOM 862 C CA . ILE A 1 106 ? -8.163 -4.760 -14.372 1.00 98.38 106 ILE A CA 1
ATOM 863 C C . ILE A 1 106 ? -7.774 -3.803 -15.503 1.00 98.38 106 ILE A C 1
ATOM 865 O O . ILE A 1 106 ? -6.698 -3.949 -16.083 1.00 98.38 106 ILE A O 1
ATOM 869 N N . PHE A 1 107 ? -8.613 -2.812 -15.811 1.00 97.94 107 PHE A N 1
ATOM 870 C CA . PHE A 1 107 ? -8.283 -1.770 -16.782 1.00 97.94 107 PHE A CA 1
ATOM 871 C C . PHE A 1 107 ? -6.988 -1.037 -16.401 1.00 97.94 107 PHE A C 1
ATOM 873 O O . PHE A 1 107 ? -6.069 -0.964 -17.215 1.00 97.94 107 PHE A O 1
ATOM 880 N N . LEU A 1 108 ? -6.867 -0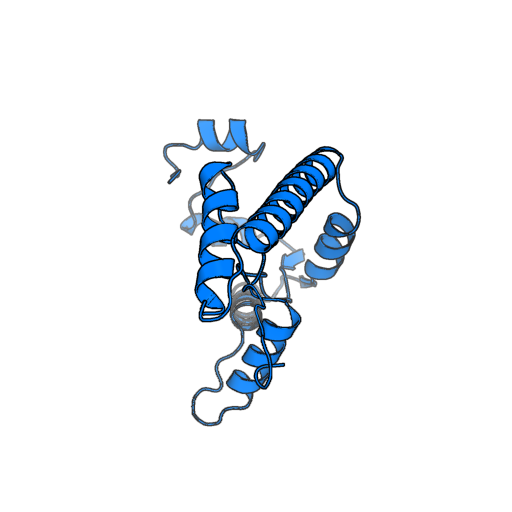.579 -15.152 1.00 96.38 108 LEU A N 1
ATOM 881 C CA . LEU A 1 108 ? -5.659 0.103 -14.674 1.00 96.38 108 LEU A CA 1
ATOM 882 C C . LEU A 1 108 ? -4.417 -0.801 -14.717 1.00 96.38 108 LEU A C 1
ATOM 884 O O . LEU A 1 108 ? -3.344 -0.350 -15.113 1.00 96.38 108 LEU A O 1
ATOM 888 N N . LEU A 1 109 ? -4.553 -2.084 -14.370 1.00 96.94 109 LEU A N 1
ATOM 889 C CA . LEU A 1 109 ? -3.463 -3.061 -14.461 1.00 96.94 109 LEU A CA 1
ATOM 890 C C . LEU A 1 109 ? -3.018 -3.297 -15.911 1.00 96.94 109 LEU A C 1
ATOM 892 O O . LEU A 1 109 ? -1.823 -3.443 -16.168 1.00 96.94 109 LEU A O 1
ATOM 896 N N . ARG A 1 110 ? -3.951 -3.299 -16.871 1.00 97.88 110 ARG A N 1
ATOM 897 C CA . ARG A 1 110 ? -3.625 -3.387 -18.303 1.00 97.88 110 ARG A CA 1
ATOM 898 C C . ARG A 1 110 ? -2.850 -2.161 -18.773 1.00 97.88 110 ARG A C 1
ATOM 900 O O . ARG A 1 110 ? -1.856 -2.328 -19.475 1.00 97.88 110 ARG A O 1
ATOM 907 N N . GLU A 1 111 ? -3.261 -0.961 -18.372 1.00 97.00 111 GLU A N 1
ATOM 908 C CA . GLU A 1 111 ? -2.520 0.265 -18.692 1.00 97.00 111 GLU A CA 1
ATOM 909 C C . GLU A 1 111 ? -1.113 0.247 -18.077 1.00 97.00 111 GLU A C 1
ATOM 911 O O . GLU A 1 111 ? -0.131 0.468 -18.785 1.00 97.00 111 GLU A O 1
ATOM 916 N N . ALA A 1 112 ? -0.976 -0.143 -16.806 1.00 96.50 112 ALA A N 1
ATOM 917 C CA . ALA A 1 112 ? 0.331 -0.304 -16.162 1.00 96.50 112 ALA A CA 1
ATOM 918 C C . ALA A 1 112 ? 1.233 -1.320 -16.895 1.00 96.50 112 ALA A C 1
ATOM 920 O O . ALA A 1 112 ? 2.429 -1.077 -17.088 1.00 96.50 112 ALA A O 1
ATOM 921 N N . GLY A 1 113 ? 0.661 -2.440 -17.348 1.00 97.19 113 GLY A N 1
ATOM 922 C CA . GLY A 1 113 ? 1.364 -3.449 -18.141 1.00 97.19 113 GLY A CA 1
ATOM 923 C C . GLY A 1 113 ? 1.829 -2.927 -19.503 1.00 97.19 113 GLY A C 1
ATOM 924 O O . GLY A 1 113 ? 2.971 -3.171 -19.890 1.00 97.19 113 GLY A O 1
ATOM 925 N N . LYS A 1 114 ? 0.994 -2.150 -20.207 1.00 98.06 114 LYS A N 1
ATOM 926 C CA . LYS A 1 114 ? 1.371 -1.501 -21.477 1.00 98.06 114 LYS A CA 1
ATOM 927 C C . LYS A 1 114 ? 2.539 -0.537 -21.293 1.00 98.06 114 LYS A C 1
ATOM 929 O O . LYS A 1 114 ? 3.495 -0.592 -22.062 1.00 98.06 114 LYS A O 1
ATOM 934 N N . LEU A 1 115 ? 2.488 0.305 -20.260 1.00 97.75 115 LEU A N 1
ATOM 935 C CA . LEU A 1 115 ? 3.570 1.245 -19.960 1.00 97.75 115 LEU A CA 1
ATOM 936 C C . LEU A 1 115 ? 4.865 0.520 -19.592 1.00 97.75 115 LEU A C 1
ATOM 938 O O . LEU A 1 115 ? 5.939 0.929 -20.022 1.00 97.75 115 LEU A O 1
ATOM 942 N N . SER A 1 116 ? 4.769 -0.588 -18.857 1.00 97.06 116 SER A N 1
ATOM 943 C CA . SER A 1 116 ? 5.922 -1.429 -18.518 1.00 97.06 116 SER A CA 1
ATOM 944 C C . SER A 1 116 ? 6.542 -2.077 -19.761 1.00 97.06 116 SER A C 1
ATOM 946 O O . SER A 1 116 ? 7.762 -2.070 -19.916 1.00 97.06 116 SER A O 1
ATOM 948 N N . ALA A 1 117 ? 5.722 -2.579 -20.689 1.00 98.06 117 ALA A N 1
ATOM 949 C CA . ALA A 1 117 ? 6.199 -3.122 -21.961 1.00 98.06 117 ALA A CA 1
ATOM 950 C C . ALA A 1 117 ? 6.877 -2.048 -22.828 1.00 98.06 117 ALA A C 1
ATOM 952 O O . ALA A 1 117 ? 7.935 -2.302 -23.409 1.00 98.06 117 ALA A O 1
ATOM 953 N N . LEU A 1 118 ? 6.307 -0.840 -22.877 1.00 98.00 118 LEU A N 1
ATOM 954 C CA . LEU A 1 118 ? 6.910 0.303 -23.559 1.00 98.00 118 LEU A CA 1
ATOM 955 C C . LEU A 1 118 ? 8.258 0.675 -22.927 1.00 98.00 118 LEU A C 1
ATOM 957 O O . LEU A 1 118 ? 9.247 0.792 -23.642 1.00 98.00 118 LEU A O 1
ATOM 961 N N . ALA A 1 119 ? 8.322 0.771 -21.597 1.00 97.06 119 ALA A N 1
ATOM 962 C CA . ALA A 1 119 ? 9.549 1.057 -20.858 1.00 97.06 119 ALA A CA 1
ATOM 963 C C . ALA A 1 119 ? 10.677 0.068 -21.166 1.00 97.06 119 ALA A C 1
ATOM 965 O O . ALA A 1 119 ? 11.803 0.479 -21.442 1.00 97.06 119 ALA A O 1
ATOM 966 N N . ILE A 1 120 ? 10.369 -1.230 -21.175 1.00 97.00 120 ILE A N 1
ATOM 967 C CA . ILE A 1 120 ? 11.338 -2.278 -21.509 1.00 97.00 120 ILE A CA 1
ATOM 968 C C . ILE A 1 120 ? 11.761 -2.182 -22.981 1.00 97.00 120 ILE A C 1
ATOM 970 O O . ILE A 1 120 ? 12.948 -2.287 -23.283 1.00 97.00 120 ILE A O 1
ATOM 974 N N . THR A 1 121 ? 10.816 -1.951 -23.896 1.00 98.00 121 THR A N 1
ATOM 975 C CA . THR A 1 121 ? 11.105 -1.832 -25.335 1.00 98.00 121 THR A CA 1
ATOM 976 C C . THR A 1 121 ? 12.029 -0.651 -25.619 1.00 98.00 121 THR A C 1
ATOM 978 O O . THR A 1 121 ? 13.001 -0.794 -26.355 1.00 98.00 121 THR A O 1
ATOM 981 N N . GLU A 1 122 ? 11.771 0.503 -25.009 1.00 97.44 122 GLU A N 1
ATOM 982 C CA . GLU A 1 122 ? 12.624 1.680 -25.167 1.00 97.44 122 GLU A CA 1
ATOM 983 C C . GLU A 1 122 ? 13.989 1.483 -24.510 1.00 97.44 122 GLU A C 1
ATOM 985 O O . GLU A 1 122 ? 15.004 1.818 -25.116 1.00 97.44 122 GLU A O 1
ATOM 990 N N . ALA A 1 123 ? 14.050 0.841 -23.338 1.00 96.06 123 ALA A N 1
ATOM 991 C CA . ALA A 1 123 ? 15.322 0.460 -22.730 1.00 96.06 123 ALA A CA 1
ATOM 992 C C . ALA A 1 123 ? 16.161 -0.434 -23.665 1.00 96.06 123 ALA A C 1
ATOM 994 O O . ALA A 1 123 ? 17.364 -0.222 -23.785 1.00 96.06 123 ALA A O 1
ATOM 995 N N . MET A 1 124 ? 15.539 -1.383 -24.377 1.00 96.31 124 MET A N 1
ATOM 996 C CA . MET A 1 124 ? 16.221 -2.224 -25.373 1.00 96.31 124 MET A CA 1
ATOM 997 C C . MET A 1 124 ? 16.717 -1.442 -26.596 1.00 96.31 124 MET A C 1
ATOM 999 O O . MET A 1 124 ? 17.717 -1.831 -27.190 1.00 96.31 124 MET A O 1
ATOM 1003 N N . ARG A 1 125 ? 16.035 -0.362 -26.998 1.00 97.06 125 ARG A N 1
ATOM 1004 C CA . ARG A 1 125 ? 16.427 0.445 -28.169 1.00 97.06 125 ARG A CA 1
ATOM 1005 C C . ARG A 1 125 ? 17.654 1.309 -27.919 1.00 97.06 125 ARG A C 1
ATOM 1007 O O . ARG A 1 125 ? 18.405 1.556 -28.855 1.00 97.06 125 ARG A O 1
ATOM 1014 N N . ILE A 1 126 ? 17.811 1.802 -26.694 1.00 96.00 126 ILE A N 1
ATOM 1015 C CA . ILE A 1 126 ? 18.853 2.776 -26.352 1.00 96.00 126 ILE A CA 1
ATOM 1016 C C . ILE A 1 126 ? 20.105 2.140 -25.751 1.00 96.00 126 ILE A C 1
ATOM 1018 O O . ILE A 1 126 ? 21.087 2.845 -25.557 1.00 96.00 126 ILE A O 1
ATOM 1022 N N . ILE A 1 127 ? 20.042 0.865 -25.352 1.00 95.81 127 ILE A N 1
ATOM 1023 C CA . ILE A 1 127 ? 21.116 0.242 -24.582 1.00 95.81 127 ILE A CA 1
ATOM 1024 C C . ILE A 1 127 ? 22.390 0.104 -25.419 1.00 95.81 127 ILE A C 1
ATOM 1026 O O . ILE A 1 127 ? 22.389 -0.477 -26.502 1.00 95.81 127 ILE A O 1
ATOM 1030 N N . GLU A 1 128 ? 23.501 0.583 -24.867 1.00 95.75 128 GLU A N 1
ATOM 1031 C CA . GLU A 1 128 ? 24.820 0.531 -25.489 1.00 95.75 128 GLU A CA 1
ATOM 1032 C C . GLU A 1 128 ? 25.901 0.169 -24.455 1.00 95.75 128 GLU A C 1
ATOM 1034 O O . GLU A 1 128 ? 25.766 0.485 -23.263 1.00 95.75 128 GLU A O 1
ATOM 1039 N N . PRO A 1 129 ? 27.003 -0.490 -24.871 1.00 94.81 129 PRO A N 1
ATOM 1040 C CA . PRO A 1 129 ? 28.145 -0.723 -23.994 1.00 94.81 129 PRO A CA 1
ATOM 1041 C C . PRO A 1 129 ? 28.663 0.581 -23.372 1.00 94.81 129 PRO A C 1
ATOM 1043 O O . PRO A 1 129 ? 28.885 1.569 -24.063 1.00 94.81 129 PRO A O 1
ATOM 1046 N N . GLY A 1 130 ? 28.892 0.566 -22.058 1.00 93.19 130 GLY A N 1
ATOM 1047 C CA . GLY A 1 130 ? 29.324 1.743 -21.294 1.00 93.19 130 GLY A CA 1
ATOM 1048 C C . GLY A 1 130 ? 28.185 2.501 -20.604 1.00 93.19 130 GLY A C 1
ATOM 1049 O O . GLY A 1 130 ? 28.453 3.340 -19.746 1.00 93.19 130 GLY A O 1
ATOM 1050 N N . MET A 1 131 ? 26.921 2.178 -20.896 1.00 94.94 131 MET A N 1
ATOM 1051 C CA . MET A 1 131 ? 25.794 2.709 -20.132 1.00 94.94 131 MET A CA 1
ATOM 1052 C C . MET A 1 131 ? 25.708 2.091 -18.735 1.00 94.94 131 MET A C 1
ATOM 1054 O O . MET A 1 131 ? 25.772 0.879 -18.555 1.00 94.94 131 MET A O 1
ATOM 1058 N N . MET A 1 132 ? 25.480 2.945 -17.740 1.00 94.25 132 MET A N 1
ATOM 1059 C CA . MET A 1 132 ? 25.144 2.518 -16.380 1.00 94.25 132 MET A CA 1
ATOM 1060 C C . MET A 1 132 ? 23.688 2.043 -16.260 1.00 94.25 132 MET A C 1
ATOM 1062 O O . MET A 1 132 ? 22.791 2.615 -16.878 1.00 94.25 132 MET A O 1
ATOM 1066 N N . GLU A 1 133 ? 23.443 1.073 -15.377 1.00 94.62 133 GLU A N 1
ATOM 1067 C CA . GLU A 1 133 ? 22.124 0.482 -15.079 1.00 94.62 133 GLU A CA 1
ATOM 1068 C C . GLU A 1 133 ? 21.042 1.530 -14.766 1.00 94.62 133 GLU A C 1
ATOM 1070 O O . GLU A 1 133 ? 19.900 1.437 -15.222 1.00 94.62 133 GLU A O 1
ATOM 1075 N N . TYR A 1 134 ? 21.403 2.589 -14.037 1.00 94.44 134 TYR A N 1
ATOM 1076 C CA . TYR A 1 134 ? 20.457 3.642 -13.674 1.00 94.44 134 TYR A CA 1
ATOM 1077 C C . TYR A 1 134 ? 19.960 4.463 -14.874 1.00 94.44 134 TYR A C 1
ATOM 1079 O O . TYR A 1 134 ? 18.899 5.076 -14.760 1.00 94.44 134 TYR A O 1
ATOM 1087 N N 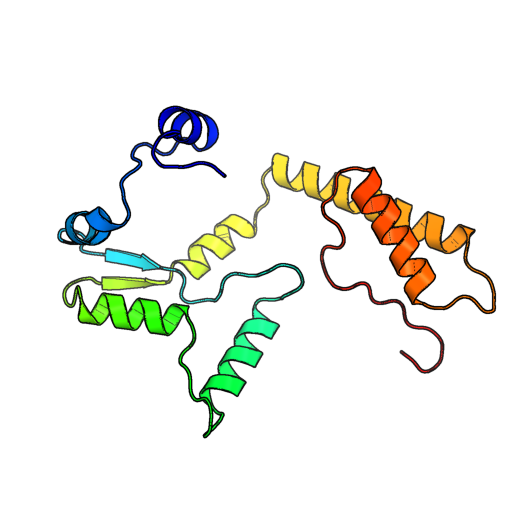. HIS A 1 135 ? 20.665 4.473 -16.014 1.00 95.56 135 HIS A N 1
ATOM 1088 C CA . HIS A 1 135 ? 20.174 5.131 -17.230 1.00 95.56 135 HIS A CA 1
ATOM 1089 C C . HIS A 1 135 ? 18.934 4.418 -17.779 1.00 95.56 135 HIS A C 1
ATOM 1091 O O . HIS A 1 135 ? 17.971 5.075 -18.168 1.00 95.56 135 HIS A O 1
ATOM 1097 N N . LEU A 1 136 ? 18.910 3.082 -17.734 1.00 95.19 136 LEU A N 1
ATOM 1098 C CA . LEU A 1 136 ? 17.748 2.301 -18.166 1.00 95.19 136 LEU A CA 1
ATOM 1099 C C . LEU A 1 136 ? 16.560 2.524 -17.222 1.00 95.19 136 LEU A C 1
ATOM 1101 O O . LEU A 1 136 ? 15.433 2.730 -17.673 1.00 95.19 136 LEU A O 1
ATOM 1105 N N . ARG A 1 137 ? 16.820 2.593 -15.908 1.00 95.00 137 ARG A N 1
ATOM 1106 C CA . ARG A 1 137 ? 15.799 2.980 -14.920 1.00 95.00 137 ARG A CA 1
ATOM 1107 C C . ARG A 1 137 ? 15.251 4.387 -15.178 1.00 95.00 137 ARG A C 1
ATOM 1109 O O . ARG A 1 137 ? 14.052 4.609 -15.032 1.00 95.00 137 ARG A O 1
ATOM 1116 N N . ALA A 1 138 ? 16.105 5.342 -15.549 1.00 95.69 138 ALA A N 1
ATOM 1117 C CA . ALA A 1 138 ? 15.676 6.707 -15.846 1.00 95.69 138 ALA A CA 1
ATOM 1118 C C . ALA A 1 138 ? 14.708 6.754 -17.037 1.00 95.69 138 ALA A C 1
ATOM 1120 O O . ALA A 1 138 ? 13.700 7.454 -16.976 1.00 95.69 138 ALA A O 1
ATOM 1121 N N . VAL A 1 139 ? 14.964 5.959 -18.077 1.00 96.06 139 VAL A N 1
ATOM 1122 C CA . VAL A 1 139 ? 14.089 5.855 -19.256 1.00 96.06 139 VAL A CA 1
ATOM 1123 C C . VAL A 1 139 ? 12.743 5.227 -18.912 1.00 96.06 139 VAL A C 1
ATOM 1125 O O . VAL A 1 139 ? 11.706 5.767 -19.296 1.00 96.06 139 VAL A O 1
ATOM 1128 N N . ALA A 1 140 ? 12.736 4.155 -18.116 1.00 95.88 140 ALA A N 1
ATOM 1129 C CA . ALA A 1 140 ? 11.492 3.565 -17.630 1.00 95.88 140 ALA A CA 1
ATOM 1130 C C . ALA A 1 140 ? 10.650 4.579 -16.835 1.00 95.88 140 ALA A C 1
ATOM 1132 O O . ALA A 1 140 ? 9.471 4.776 -17.125 1.00 95.88 140 ALA A O 1
ATOM 1133 N N . ASN A 1 141 ? 11.272 5.300 -15.896 1.00 95.50 141 ASN A N 1
ATOM 1134 C CA . ASN A 1 141 ? 10.589 6.330 -15.112 1.00 95.50 141 ASN A CA 1
ATOM 1135 C C . ASN A 1 141 ? 10.091 7.499 -15.967 1.00 95.50 141 ASN A C 1
ATOM 1137 O O . ASN A 1 141 ? 8.984 7.984 -15.735 1.00 95.50 141 ASN A O 1
ATOM 1141 N N . TYR A 1 142 ? 10.864 7.934 -16.965 1.00 96.38 142 TYR A N 1
ATOM 1142 C CA . TYR A 1 142 ? 10.417 8.948 -17.919 1.00 96.38 142 TYR A CA 1
ATOM 1143 C C . TYR A 1 142 ? 9.133 8.507 -18.629 1.00 96.38 142 TYR A C 1
ATOM 1145 O O . TYR A 1 142 ? 8.175 9.278 -18.701 1.00 96.38 142 TYR A O 1
ATOM 1153 N N . ILE A 1 143 ? 9.072 7.258 -19.094 1.00 97.12 143 ILE A N 1
ATOM 1154 C CA . ILE A 1 143 ? 7.886 6.702 -19.756 1.00 97.12 143 ILE A CA 1
ATOM 1155 C C . ILE A 1 143 ? 6.696 6.659 -18.798 1.00 97.12 143 ILE A C 1
ATOM 1157 O O . ILE A 1 143 ? 5.617 7.120 -19.157 1.00 97.12 143 ILE A O 1
ATOM 1161 N N . PHE A 1 144 ? 6.882 6.190 -17.564 1.00 96.38 144 PHE A N 1
ATOM 1162 C CA . PHE A 1 144 ? 5.797 6.145 -16.581 1.00 96.38 144 PHE A CA 1
ATOM 1163 C C . PHE A 1 144 ? 5.227 7.540 -16.295 1.00 96.38 144 PHE A C 1
ATOM 1165 O O . PHE A 1 144 ? 4.025 7.758 -16.439 1.00 96.38 144 PHE A O 1
ATOM 1172 N N . ILE A 1 145 ? 6.092 8.497 -15.960 1.00 96.12 145 ILE A N 1
ATOM 1173 C CA . ILE A 1 145 ? 5.679 9.850 -15.567 1.00 96.12 145 ILE A CA 1
ATOM 1174 C C . ILE A 1 145 ? 5.057 10.604 -16.747 1.00 96.12 145 ILE A C 1
ATOM 1176 O O . ILE A 1 145 ? 4.023 11.250 -16.585 1.00 96.12 145 ILE A O 1
ATOM 1180 N N . SER A 1 146 ? 5.639 10.496 -17.946 1.00 96.69 146 SER A N 1
ATOM 1181 C CA . SER A 1 146 ? 5.105 11.155 -19.150 1.00 96.69 146 SER A CA 1
ATOM 1182 C C . SER A 1 146 ? 3.713 10.657 -19.550 1.00 96.69 146 SER A C 1
ATOM 1184 O O . SER A 1 146 ? 2.963 11.403 -20.173 1.00 96.69 146 SER A O 1
ATOM 1186 N N . HIS A 1 147 ? 3.337 9.441 -19.142 1.00 95.94 147 HIS A N 1
ATOM 1187 C CA . HIS A 1 147 ? 2.010 8.864 -19.371 1.00 95.94 147 HIS A CA 1
ATOM 1188 C C . HIS A 1 147 ? 1.070 9.014 -18.162 1.00 95.94 147 HIS A C 1
ATOM 1190 O O . HIS A 1 147 ? 0.037 8.350 -18.086 1.00 95.94 147 HIS A O 1
ATOM 1196 N N . GLY A 1 148 ? 1.411 9.883 -17.204 1.00 93.94 148 GLY A N 1
ATOM 1197 C CA . GLY A 1 148 ? 0.572 10.190 -16.045 1.00 93.94 148 GLY A CA 1
ATOM 1198 C C . GLY A 1 148 ? 0.584 9.124 -14.947 1.00 93.94 148 GLY A C 1
ATOM 1199 O O . GLY A 1 148 ? -0.173 9.240 -13.981 1.00 93.94 148 GLY A O 1
ATOM 1200 N N . ALA A 1 149 ? 1.437 8.100 -15.050 1.00 93.75 149 ALA A N 1
ATOM 1201 C CA . ALA A 1 149 ? 1.673 7.196 -13.935 1.00 93.75 149 ALA A CA 1
ATOM 1202 C C . ALA A 1 149 ? 2.554 7.887 -12.888 1.00 93.75 149 ALA A C 1
ATOM 1204 O O . ALA A 1 149 ? 3.414 8.708 -13.200 1.00 93.75 149 ALA A O 1
ATOM 1205 N N . PHE A 1 150 ? 2.369 7.529 -11.618 1.00 88.12 150 PHE A N 1
ATOM 1206 C CA . PHE A 1 150 ? 3.164 8.132 -10.547 1.00 88.12 150 PHE A CA 1
ATOM 1207 C C . PHE A 1 150 ? 4.644 7.696 -10.603 1.00 88.12 150 PHE A C 1
ATOM 1209 O O . PHE A 1 150 ? 5.523 8.403 -10.119 1.00 88.12 150 PHE A O 1
ATOM 1216 N N . GLY A 1 151 ? 4.930 6.531 -11.185 1.00 89.81 151 GLY A N 1
ATOM 1217 C CA . GLY A 1 151 ? 6.273 5.968 -11.291 1.00 89.81 151 GLY A CA 1
ATOM 1218 C C . GLY A 1 151 ? 6.254 4.446 -11.199 1.00 89.81 151 GLY A C 1
ATOM 1219 O O . GLY A 1 151 ? 5.231 3.812 -11.461 1.00 89.81 151 GLY A O 1
ATOM 1220 N N . GLU A 1 152 ? 7.391 3.873 -10.811 1.00 90.31 152 GLU A N 1
ATOM 1221 C CA . GLU A 1 152 ? 7.569 2.431 -10.636 1.00 90.31 152 GLU A CA 1
ATOM 1222 C C . GLU A 1 152 ? 6.701 1.846 -9.500 1.00 90.31 152 GLU A C 1
ATOM 1224 O O . GLU A 1 152 ? 6.479 2.479 -8.464 1.00 90.31 152 GLU A O 1
ATOM 1229 N N . GLY A 1 153 ? 6.207 0.614 -9.687 1.00 88.44 153 GLY A N 1
ATOM 1230 C CA . GLY A 1 153 ? 5.440 -0.106 -8.658 1.00 88.44 153 GLY A CA 1
ATOM 1231 C C . GLY A 1 153 ? 6.309 -0.621 -7.503 1.00 88.44 153 GLY A C 1
ATOM 1232 O O . GLY A 1 153 ? 5.855 -0.711 -6.363 1.00 88.44 153 GLY A O 1
ATOM 1233 N N . TYR A 1 154 ? 7.572 -0.918 -7.797 1.00 88.44 154 TYR A N 1
ATOM 1234 C CA . TYR A 1 154 ? 8.633 -1.279 -6.862 1.00 88.44 154 TYR A CA 1
ATOM 1235 C C . TYR A 1 154 ? 9.968 -0.801 -7.436 1.00 88.44 154 TYR A C 1
ATOM 1237 O O . TYR A 1 154 ? 10.033 -0.429 -8.606 1.00 88.44 154 TYR A O 1
ATOM 1245 N N . HIS A 1 155 ? 11.028 -0.815 -6.631 1.00 87.12 155 HIS A N 1
ATOM 1246 C CA . HIS A 1 155 ? 12.345 -0.394 -7.098 1.00 87.12 155 HIS A CA 1
ATOM 1247 C C . HIS A 1 155 ? 12.830 -1.234 -8.279 1.00 87.12 155 HIS A C 1
ATOM 1249 O O . HIS A 1 155 ? 13.006 -2.446 -8.157 1.00 87.12 155 HIS A O 1
ATOM 1255 N N . SER A 1 156 ? 13.063 -0.571 -9.412 1.00 89.94 156 SER A N 1
ATOM 1256 C CA . SER A 1 156 ? 13.520 -1.217 -10.639 1.00 89.94 156 SER A CA 1
ATOM 1257 C C . SER A 1 156 ? 14.813 -1.992 -10.399 1.00 89.94 156 SER A C 1
ATOM 1259 O O . SER A 1 156 ? 15.814 -1.430 -9.948 1.00 89.94 156 SER A O 1
ATOM 1261 N N . ILE A 1 157 ? 14.796 -3.273 -10.759 1.00 91.94 157 ILE A N 1
ATOM 1262 C CA . ILE A 1 157 ? 15.968 -4.144 -10.735 1.00 91.94 157 ILE A CA 1
ATOM 1263 C C . ILE A 1 157 ? 16.593 -4.091 -12.126 1.00 91.94 157 ILE A C 1
ATOM 1265 O O . ILE A 1 157 ? 16.049 -4.639 -13.083 1.00 91.94 157 ILE A O 1
ATOM 1269 N N . VAL A 1 158 ? 17.727 -3.407 -12.234 1.00 92.31 158 VAL A N 1
ATOM 1270 C CA . VAL A 1 158 ? 18.535 -3.349 -13.453 1.00 92.31 158 VAL A CA 1
ATOM 1271 C C . VAL A 1 158 ? 19.932 -3.792 -13.058 1.00 92.31 158 VAL A C 1
ATOM 1273 O O . VAL A 1 158 ? 20.676 -3.011 -12.479 1.00 92.31 158 VAL A O 1
ATOM 1276 N N . ALA A 1 159 ? 20.248 -5.059 -13.307 1.00 91.38 159 ALA A N 1
ATOM 1277 C CA . ALA A 1 159 ? 21.506 -5.673 -12.905 1.00 91.38 159 ALA A CA 1
ATOM 1278 C C . ALA A 1 159 ? 22.246 -6.213 -14.132 1.00 91.38 159 ALA A C 1
ATOM 1280 O O . ALA A 1 159 ? 21.655 -6.852 -15.004 1.00 91.38 159 ALA A O 1
ATOM 1281 N N . SER A 1 160 ? 23.546 -5.951 -14.195 1.00 89.38 160 SER A N 1
ATOM 1282 C CA . SER A 1 160 ? 24.442 -6.348 -15.274 1.00 89.38 160 SER A CA 1
ATOM 1283 C C . SER A 1 160 ? 25.706 -7.011 -14.720 1.00 89.38 160 SER A C 1
ATOM 1285 O O . SER A 1 160 ? 26.263 -6.609 -13.697 1.00 89.38 160 SER A O 1
ATOM 1287 N N . GLY A 1 161 ? 26.182 -8.058 -15.398 1.00 88.19 161 GLY A N 1
ATOM 1288 C CA . GLY A 1 161 ? 27.424 -8.745 -15.040 1.00 88.19 161 GLY A CA 1
ATOM 1289 C C . GLY A 1 161 ? 27.430 -9.287 -13.606 1.00 88.19 161 GLY A C 1
ATOM 1290 O O . GLY A 1 161 ? 26.665 -10.184 -13.277 1.00 88.19 161 GLY A O 1
ATOM 1291 N N . ARG A 1 162 ? 28.334 -8.762 -12.769 1.00 86.69 162 ARG A N 1
ATOM 1292 C CA . ARG A 1 162 ? 28.556 -9.219 -11.381 1.00 86.69 162 ARG A CA 1
ATOM 1293 C C . ARG A 1 162 ? 27.550 -8.662 -10.366 1.00 86.69 162 ARG A C 1
ATOM 1295 O O . ARG A 1 162 ? 27.664 -8.996 -9.195 1.00 86.69 162 ARG A O 1
ATOM 1302 N N . ASN A 1 163 ? 26.622 -7.810 -10.801 1.00 78.81 163 ASN A N 1
ATOM 1303 C CA . ASN A 1 163 ? 25.594 -7.217 -9.942 1.00 78.81 163 ASN A CA 1
ATOM 1304 C C . ASN A 1 163 ? 24.325 -8.087 -9.824 1.00 78.81 163 ASN A C 1
ATOM 1306 O O . ASN A 1 163 ? 23.378 -7.665 -9.163 1.00 78.81 163 ASN A O 1
ATOM 1310 N N . ILE A 1 164 ? 24.288 -9.243 -10.502 1.00 67.00 164 ILE A N 1
ATOM 1311 C CA . ILE A 1 164 ? 23.220 -10.255 -10.391 1.00 67.00 164 ILE A CA 1
ATOM 1312 C C . ILE A 1 164 ? 23.375 -11.046 -9.092 1.00 67.00 164 ILE A C 1
ATOM 1314 O O . ILE A 1 164 ? 24.529 -11.410 -8.768 1.00 67.00 164 ILE A O 1
#

Sequence (164 aa):
MLTLEDADLIREFTGIDEILPLEDLTEYLKDVRVLYVPHYPAENRGGSRETILHHNKLVALDPWDGVLPREQRFISLLCTRFPCVEIRDLSPILDSLRLVKSEREIFLLREAGKLSALAITEAMRIIEPGMMEYHLRAVANYIFISHGAFGEGYHSIVASGRNI

pLDDT: mean 93.16, std 5.02, range [67.0, 98.38]

Secondary structure (DSSP, 8-state):
---GGGHHHHHHHH--S----GGGHHHHHTT-SEEEE-SSPP--TT--HHHHHHHHHHHHH-TTT-PPPHHHHHHHHHHHH-TTPEEEE-HHHHHHHHHSPPHHHHHHHHHHHHHHHHHHHHHHHH--TT--HHHHHHHHHHHHHHTT--S-SS------GGG-